Protein AF-A0A2H0W4Z5-F1 (afdb_monomer_lite)

Secondary structure (DSSP, 8-state):
--EEEEE-TTS-EEEEEEEEEETTTTEEEEEEGGGTEEEEEEEETTEEEEEEEEEEES-TTS---S---HHHHHHHHHHHHHHHHTT-

Structure (mmCIF, N/CA/C/O backbone):
data_AF-A0A2H0W4Z5-F1
#
_entry.id   AF-A0A2H0W4Z5-F1
#
loop_
_atom_site.group_PDB
_atom_site.id
_atom_site.type_symbol
_atom_site.label_atom_id
_atom_site.label_alt_id
_atom_site.label_comp_id
_atom_site.label_asym_id
_atom_site.label_entity_id
_atom_site.label_seq_id
_atom_site.pdbx_PDB_ins_code
_atom_site.Cartn_x
_atom_site.Cartn_y
_atom_site.Cartn_z
_atom_site.occupancy
_atom_site.B_iso_or_equiv
_atom_site.auth_seq_id
_atom_site.auth_comp_id
_atom_site.auth_asym_id
_atom_site.auth_atom_id
_atom_site.pdbx_PDB_model_num
ATOM 1 N N . MET A 1 1 ? 11.536 12.400 6.933 1.00 64.56 1 MET A N 1
ATOM 2 C CA . MET A 1 1 ? 10.467 11.499 6.443 1.00 64.56 1 MET A CA 1
ATOM 3 C C . MET A 1 1 ? 10.805 10.074 6.855 1.00 64.56 1 MET A C 1
ATOM 5 O O . MET A 1 1 ? 11.982 9.741 6.863 1.00 64.56 1 MET A O 1
ATOM 9 N N . ALA A 1 2 ? 9.823 9.264 7.263 1.00 88.56 2 ALA A N 1
ATOM 10 C CA . ALA A 1 2 ? 10.066 7.858 7.601 1.00 88.56 2 ALA A CA 1
ATOM 11 C C . ALA A 1 2 ? 10.098 7.006 6.323 1.00 88.56 2 ALA A C 1
ATOM 13 O O . ALA A 1 2 ? 9.316 7.250 5.406 1.00 88.56 2 ALA A O 1
ATOM 14 N N . GLN A 1 3 ? 10.970 6.001 6.275 1.00 91.19 3 GLN A N 1
ATOM 15 C CA . GLN A 1 3 ? 11.105 5.107 5.124 1.00 91.19 3 GLN A CA 1
ATOM 16 C C . GLN A 1 3 ? 11.202 3.647 5.560 1.00 91.19 3 GLN A C 1
ATOM 18 O O . GLN A 1 3 ? 11.621 3.353 6.683 1.00 91.19 3 GLN A O 1
ATOM 23 N N . LYS A 1 4 ? 10.832 2.732 4.665 1.00 91.06 4 LYS A N 1
ATOM 24 C CA . LYS A 1 4 ? 10.955 1.289 4.866 1.00 91.06 4 LYS A CA 1
ATOM 25 C C . LYS A 1 4 ? 11.382 0.605 3.574 1.00 91.06 4 LYS A C 1
ATOM 27 O O . LYS A 1 4 ? 10.763 0.807 2.539 1.00 91.06 4 LYS A O 1
ATOM 32 N N . ILE A 1 5 ? 12.396 -0.250 3.660 1.00 89.88 5 ILE A N 1
ATOM 33 C CA . ILE A 1 5 ? 12.885 -1.037 2.524 1.00 89.88 5 ILE A CA 1
ATOM 34 C C . ILE A 1 5 ? 12.236 -2.422 2.567 1.00 89.88 5 ILE A C 1
ATOM 36 O O . ILE A 1 5 ? 12.175 -3.064 3.620 1.00 89.88 5 ILE A O 1
ATOM 40 N N . VAL A 1 6 ? 11.723 -2.880 1.427 1.00 88.88 6 VAL A N 1
ATOM 41 C CA . VAL A 1 6 ? 11.115 -4.203 1.262 1.00 88.88 6 VAL A CA 1
ATOM 42 C C . VAL A 1 6 ? 11.839 -4.956 0.161 1.00 88.88 6 VAL A C 1
ATOM 44 O O . VAL A 1 6 ? 11.893 -4.509 -0.979 1.00 88.88 6 VAL A O 1
ATOM 47 N N . ARG A 1 7 ? 12.348 -6.144 0.483 1.00 84.56 7 ARG A N 1
ATOM 48 C CA . ARG A 1 7 ? 13.025 -7.001 -0.490 1.00 84.56 7 ARG A CA 1
ATOM 49 C C . ARG A 1 7 ? 12.035 -7.943 -1.175 1.00 84.56 7 ARG A C 1
ATOM 51 O O . ARG A 1 7 ? 11.265 -8.642 -0.513 1.00 84.56 7 ARG A O 1
ATOM 58 N N . ARG A 1 8 ? 12.046 -7.971 -2.509 1.00 79.62 8 ARG A N 1
ATOM 59 C CA . ARG A 1 8 ? 11.257 -8.902 -3.329 1.00 79.62 8 ARG A CA 1
ATOM 60 C C . ARG A 1 8 ? 11.942 -10.265 -3.429 1.00 79.62 8 ARG A C 1
ATOM 62 O O . ARG A 1 8 ? 13.166 -10.376 -3.364 1.00 79.62 8 ARG A O 1
ATOM 69 N N . SER A 1 9 ? 11.139 -11.299 -3.678 1.00 59.19 9 SER A N 1
ATOM 70 C CA . SER A 1 9 ? 11.605 -12.609 -4.143 1.00 59.19 9 SER A CA 1
ATOM 71 C C . SER A 1 9 ? 12.252 -12.419 -5.520 1.00 59.19 9 SER A C 1
ATOM 73 O O . SER A 1 9 ? 11.549 -12.213 -6.502 1.00 59.19 9 SER A O 1
ATOM 75 N N . GLY A 1 10 ? 13.581 -12.353 -5.564 1.00 69.25 10 GLY A N 1
ATOM 76 C CA . GLY A 1 10 ? 14.354 -11.909 -6.735 1.00 69.25 10 GLY A CA 1
ATOM 77 C C . GLY A 1 10 ? 15.465 -10.912 -6.392 1.00 69.25 10 GLY A C 1
ATOM 78 O O . GLY A 1 10 ? 16.262 -10.561 -7.249 1.00 69.25 1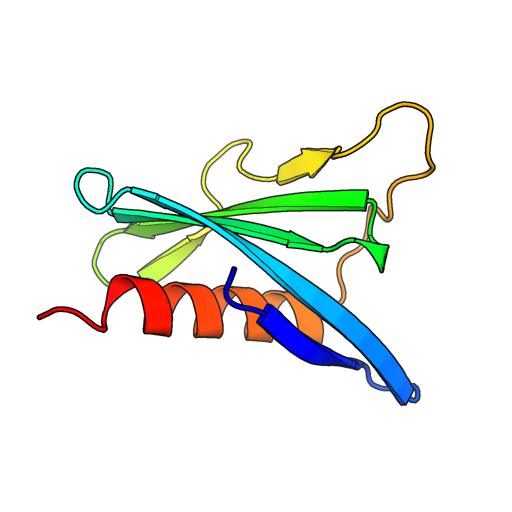0 GLY A O 1
ATOM 79 N N . GLY A 1 11 ? 15.541 -10.459 -5.136 1.00 75.50 11 GLY A N 1
ATOM 80 C CA . GLY A 1 11 ? 16.658 -9.662 -4.634 1.00 75.50 11 GLY A CA 1
ATOM 81 C C . GLY A 1 11 ? 16.502 -8.154 -4.809 1.00 75.50 11 GLY A C 1
ATOM 82 O O . GLY A 1 11 ? 17.199 -7.429 -4.110 1.00 75.50 11 GLY A O 1
ATOM 83 N N . GLN A 1 12 ? 15.563 -7.697 -5.644 1.00 84.31 12 GLN A N 1
ATOM 84 C CA . GLN A 1 12 ? 15.234 -6.277 -5.789 1.00 84.31 12 GLN A CA 1
ATOM 85 C C . GLN A 1 12 ? 14.720 -5.681 -4.479 1.00 84.31 12 GLN A C 1
ATOM 87 O O . GLN A 1 12 ? 13.837 -6.249 -3.826 1.00 84.31 12 GLN A O 1
ATOM 92 N N . GLU A 1 13 ? 15.245 -4.514 -4.139 1.00 89.81 13 GLU A N 1
ATOM 93 C CA . GLU A 1 13 ? 14.778 -3.692 -3.033 1.00 89.81 13 GLU A CA 1
ATOM 94 C C . GLU A 1 13 ? 13.755 -2.682 -3.546 1.00 89.81 13 GLU A C 1
ATOM 96 O O . GLU A 1 13 ? 13.873 -2.163 -4.653 1.00 89.81 13 GLU A O 1
ATOM 101 N N . VAL A 1 14 ? 12.706 -2.477 -2.758 1.00 91.62 14 VAL A N 1
ATOM 102 C CA . VAL A 1 14 ? 11.632 -1.527 -3.032 1.00 91.62 14 VAL A CA 1
ATOM 103 C C . VAL A 1 14 ? 11.534 -0.583 -1.850 1.00 91.62 14 VAL A C 1
ATOM 105 O O . VAL A 1 14 ? 11.407 -1.024 -0.701 1.00 91.62 14 VAL A O 1
ATOM 108 N N . THR A 1 15 ? 11.577 0.707 -2.135 1.00 93.38 15 THR A N 1
ATOM 109 C CA . THR A 1 15 ? 11.582 1.773 -1.148 1.00 93.38 15 THR A CA 1
ATOM 110 C C . THR A 1 15 ? 10.166 2.274 -0.935 1.00 93.38 15 THR A C 1
ATOM 112 O O . THR A 1 15 ? 9.507 2.784 -1.839 1.00 93.38 15 THR A O 1
ATOM 115 N N . LEU A 1 16 ? 9.696 2.144 0.301 1.00 94.62 16 LEU A N 1
ATOM 116 C CA . LEU A 1 16 ? 8.430 2.699 0.751 1.00 94.62 16 LEU A CA 1
ATOM 117 C C . LEU A 1 16 ? 8.704 4.002 1.498 1.00 94.62 16 LEU A C 1
ATOM 119 O O . LEU A 1 16 ? 9.420 4.003 2.504 1.00 94.62 16 LEU A O 1
ATOM 123 N N . LEU A 1 17 ? 8.106 5.096 1.044 1.00 96.12 17 LEU A N 1
ATOM 124 C CA . LEU A 1 17 ? 8.265 6.419 1.640 1.00 96.12 17 LEU A CA 1
ATOM 125 C C . LEU A 1 17 ? 6.960 6.861 2.292 1.00 96.12 17 LEU A C 1
ATOM 127 O O . LEU A 1 17 ? 5.913 6.882 1.651 1.00 96.12 17 LEU A O 1
ATOM 131 N N . LEU A 1 18 ? 7.014 7.232 3.571 1.00 96.19 18 LEU A N 1
ATOM 132 C CA . LEU A 1 18 ? 5.862 7.814 4.250 1.00 96.19 18 LEU A CA 1
ATOM 133 C C . LEU A 1 18 ? 5.671 9.260 3.785 1.00 96.19 18 LEU A C 1
ATOM 135 O O . LEU A 1 18 ? 6.498 10.115 4.104 1.00 96.19 18 LEU A O 1
ATOM 139 N N . GLN A 1 19 ? 4.558 9.528 3.103 1.00 95.81 19 GLN A N 1
ATOM 140 C CA . GLN A 1 19 ? 4.196 10.875 2.661 1.00 95.81 19 GLN A CA 1
ATOM 141 C C . GLN A 1 19 ? 3.404 11.631 3.721 1.00 95.81 19 GLN A C 1
ATOM 143 O O . GLN A 1 19 ? 3.788 12.721 4.137 1.00 95.81 19 GLN A O 1
ATOM 148 N N . SER A 1 20 ? 2.296 11.054 4.186 1.00 94.88 20 SER A N 1
ATOM 149 C CA . SER A 1 20 ? 1.415 11.720 5.144 1.00 94.88 20 SER A CA 1
ATOM 150 C C . SER A 1 20 ? 0.659 10.733 6.024 1.00 94.88 20 SER A C 1
ATOM 152 O O . SER A 1 20 ? 0.482 9.563 5.681 1.00 94.88 20 SER A O 1
ATOM 154 N N . VAL A 1 21 ? 0.227 11.216 7.190 1.00 95.12 21 VAL A N 1
ATOM 155 C CA . VAL A 1 21 ? -0.620 10.476 8.129 1.00 95.12 21 VAL A CA 1
ATOM 156 C C . VAL A 1 21 ? -1.763 11.387 8.555 1.00 95.12 21 VAL A C 1
ATOM 158 O O . VAL A 1 21 ? -1.531 12.388 9.229 1.00 95.12 21 VAL A O 1
ATOM 161 N N . ASP A 1 22 ? -2.989 11.019 8.202 1.00 93.75 22 ASP A N 1
ATOM 162 C CA . ASP A 1 22 ? -4.208 11.675 8.671 1.00 93.75 22 ASP A CA 1
ATOM 163 C C . ASP A 1 22 ? -4.836 10.811 9.771 1.00 93.75 22 ASP A C 1
ATOM 165 O O . ASP A 1 22 ? -5.442 9.769 9.523 1.00 93.75 22 ASP A O 1
ATOM 169 N N . ARG A 1 23 ? -4.677 11.232 11.027 1.00 90.25 23 ARG A N 1
ATOM 170 C CA . ARG A 1 23 ? -5.210 10.493 12.181 1.00 90.25 23 ARG A CA 1
ATOM 171 C C . ARG A 1 23 ? -6.714 10.674 12.361 1.00 90.25 23 ARG A C 1
ATOM 173 O O . ARG A 1 23 ? -7.338 9.790 12.940 1.00 90.25 23 ARG A O 1
ATOM 180 N N . GLN A 1 24 ? -7.293 11.772 11.875 1.00 90.38 24 GLN A N 1
ATOM 181 C CA . GLN A 1 24 ? -8.736 12.000 11.974 1.00 90.38 24 GLN A CA 1
ATOM 182 C C . GLN A 1 24 ? -9.481 11.033 11.057 1.00 90.38 24 GLN A C 1
ATOM 184 O O . GLN A 1 24 ? -10.438 10.394 11.480 1.00 90.38 24 GLN A O 1
ATOM 189 N N . LYS A 1 25 ? -8.975 10.853 9.833 1.00 91.50 25 LYS A N 1
ATOM 190 C CA . LYS A 1 25 ? -9.525 9.902 8.856 1.00 91.50 25 LYS A CA 1
ATOM 191 C C . LYS A 1 25 ? -8.961 8.490 8.985 1.00 91.50 25 LYS A C 1
ATOM 193 O O . LYS A 1 25 ? -9.370 7.609 8.235 1.00 91.50 25 LYS A O 1
ATOM 198 N N . GLN A 1 26 ? -8.022 8.270 9.909 1.00 93.56 26 GLN A N 1
ATOM 199 C CA . GLN A 1 26 ? -7.304 7.003 10.077 1.00 93.56 26 GLN A CA 1
ATOM 200 C C . GLN A 1 26 ? -6.625 6.536 8.778 1.00 93.56 26 GLN A C 1
ATOM 202 O O . GLN A 1 26 ? -6.684 5.359 8.429 1.00 93.56 26 GLN A O 1
ATOM 207 N N . GLN A 1 27 ? -5.990 7.464 8.060 1.00 95.50 27 GLN A N 1
ATOM 208 C CA . GLN A 1 27 ? -5.361 7.242 6.763 1.00 95.50 27 GLN A CA 1
ATOM 209 C C . GLN A 1 27 ? -3.847 7.456 6.794 1.00 95.50 27 GLN A C 1
ATOM 211 O O . GLN A 1 27 ? -3.314 8.271 7.550 1.00 95.50 27 GLN A O 1
ATOM 216 N N . VAL A 1 28 ? -3.147 6.727 5.934 1.00 96.31 28 VAL A N 1
ATOM 217 C CA . VAL A 1 28 ? -1.713 6.876 5.698 1.00 96.31 28 VAL A CA 1
ATOM 218 C C . VAL A 1 28 ? -1.415 6.767 4.213 1.00 96.31 28 VAL A C 1
ATOM 220 O O . VAL A 1 28 ? -1.906 5.861 3.540 1.00 96.31 28 VAL A O 1
ATOM 223 N N . THR A 1 29 ? -0.581 7.677 3.730 1.00 96.75 29 THR A N 1
ATOM 224 C CA . THR A 1 29 ? -0.158 7.746 2.333 1.00 96.75 29 THR A CA 1
ATOM 225 C C . THR A 1 29 ? 1.295 7.315 2.230 1.00 96.75 29 THR A C 1
ATOM 227 O O . THR A 1 29 ? 2.164 7.855 2.922 1.00 96.75 29 THR A O 1
ATOM 230 N N . ILE A 1 30 ? 1.554 6.332 1.376 1.00 96.94 30 ILE A N 1
ATOM 231 C CA . ILE A 1 30 ? 2.860 5.715 1.168 1.00 96.94 30 ILE A CA 1
ATOM 232 C C . ILE A 1 30 ? 3.190 5.764 -0.319 1.00 96.94 30 ILE A C 1
ATOM 234 O O . ILE A 1 30 ? 2.420 5.270 -1.139 1.00 96.94 30 ILE A O 1
ATOM 238 N N . ASP A 1 31 ? 4.356 6.298 -0.653 1.00 95.94 31 ASP A N 1
ATOM 239 C CA . ASP A 1 31 ? 4.881 6.272 -2.012 1.00 95.94 31 ASP A CA 1
ATOM 240 C C . ASP A 1 31 ? 5.792 5.062 -2.210 1.00 95.94 31 ASP A C 1
ATOM 242 O O . ASP A 1 31 ? 6.560 4.683 -1.323 1.00 95.94 31 ASP A O 1
ATOM 246 N N . VAL A 1 32 ? 5.705 4.472 -3.397 1.00 94.56 32 VAL A N 1
ATOM 247 C CA . VAL A 1 32 ? 6.577 3.407 -3.886 1.00 94.56 32 VAL A CA 1
ATOM 248 C C . VAL A 1 32 ? 7.243 3.917 -5.148 1.00 94.56 32 VAL A C 1
ATOM 250 O O . VAL A 1 32 ? 6.653 3.898 -6.233 1.00 94.56 32 VAL A O 1
ATOM 253 N N . VAL A 1 33 ? 8.464 4.418 -4.989 1.00 90.94 33 VAL A N 1
ATOM 254 C CA . VAL A 1 33 ? 9.172 5.151 -6.046 1.00 90.94 33 VAL A CA 1
ATOM 255 C C . VAL A 1 33 ? 9.446 4.243 -7.238 1.00 90.94 33 VAL A C 1
ATOM 257 O O . VAL A 1 33 ? 9.159 4.613 -8.371 1.00 90.94 33 VAL A O 1
ATOM 260 N N . GLU A 1 34 ? 9.891 3.012 -6.989 1.00 92.06 34 GLU A N 1
ATOM 261 C CA . GLU A 1 34 ? 10.209 2.034 -8.033 1.00 92.06 34 GLU A CA 1
ATOM 262 C C . GLU A 1 34 ? 8.978 1.628 -8.855 1.00 92.06 34 GLU A C 1
ATOM 264 O O . GLU A 1 34 ? 9.115 1.094 -9.953 1.00 92.06 34 GLU A O 1
ATOM 269 N N . TYR A 1 35 ? 7.768 1.868 -8.337 1.00 93.00 35 TYR A N 1
ATOM 270 C CA . TYR A 1 35 ? 6.513 1.595 -9.039 1.00 93.00 35 TYR A CA 1
ATOM 271 C C . TYR A 1 35 ? 5.853 2.844 -9.615 1.00 93.00 35 TYR A C 1
ATOM 273 O O . TYR A 1 35 ? 4.815 2.704 -10.271 1.00 93.00 35 TYR A O 1
ATOM 281 N N . ASN A 1 36 ? 6.437 4.027 -9.390 1.00 94.81 36 ASN A N 1
ATOM 282 C CA . ASN A 1 36 ? 5.840 5.318 -9.713 1.00 94.81 36 ASN A CA 1
ATOM 283 C C . ASN A 1 36 ? 4.378 5.382 -9.227 1.00 94.81 36 ASN A C 1
ATOM 285 O O . ASN A 1 36 ? 3.446 5.659 -9.987 1.00 94.81 36 ASN A O 1
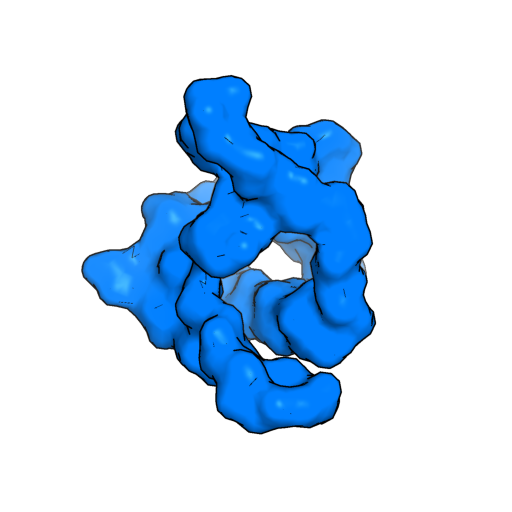ATOM 289 N N . ALA A 1 37 ? 4.164 4.992 -7.965 1.00 95.06 37 ALA A N 1
ATOM 290 C CA .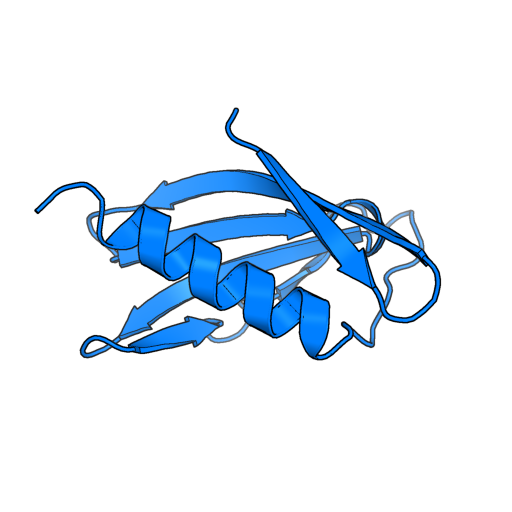 ALA A 1 37 ? 2.830 4.797 -7.418 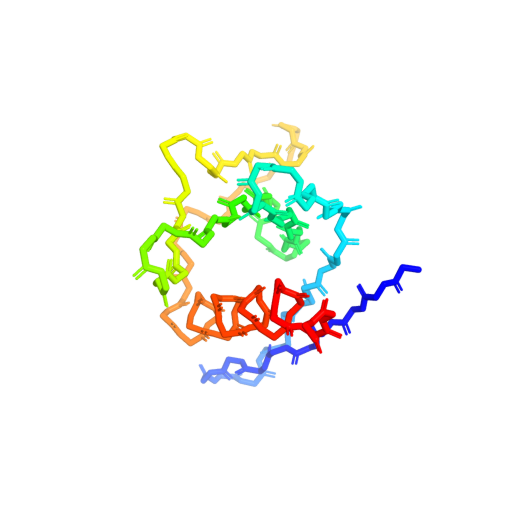1.00 95.06 37 ALA A CA 1
ATOM 291 C C . ALA A 1 37 ? 2.720 5.241 -5.957 1.00 9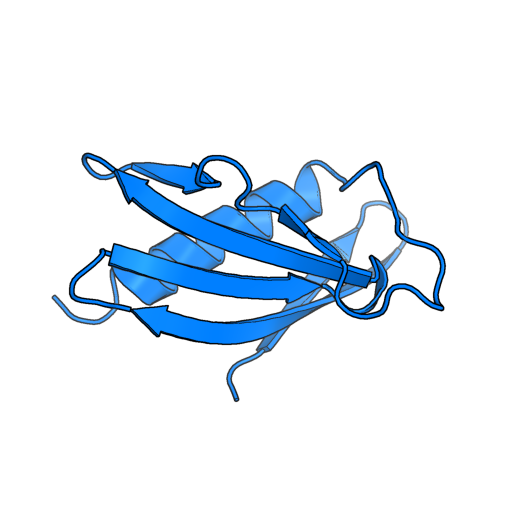5.06 37 ALA A C 1
ATOM 293 O O . ALA A 1 37 ? 3.560 4.915 -5.122 1.00 95.06 37 ALA A O 1
ATOM 294 N N . ARG A 1 38 ? 1.625 5.931 -5.653 1.00 96.25 38 ARG A N 1
ATOM 295 C CA . ARG A 1 38 ? 1.200 6.363 -4.324 1.00 96.25 38 ARG A CA 1
ATOM 296 C C . ARG A 1 38 ? 0.031 5.510 -3.858 1.00 96.25 38 ARG A C 1
ATOM 298 O O . ARG A 1 38 ? -0.899 5.285 -4.628 1.00 96.25 38 ARG A O 1
ATOM 305 N N . PHE A 1 39 ? 0.071 5.057 -2.609 1.00 96.88 39 PHE A N 1
ATOM 306 C CA . PHE A 1 39 ? -0.952 4.220 -1.988 1.00 96.88 39 PHE A CA 1
ATOM 307 C C . PHE A 1 39 ? -1.467 4.850 -0.699 1.00 96.88 39 PHE A C 1
ATOM 309 O O . PHE A 1 39 ? -0.697 5.109 0.224 1.00 96.88 39 PHE A O 1
ATOM 316 N N . THR A 1 40 ? -2.780 5.009 -0.605 1.00 97.25 40 THR A N 1
ATOM 317 C CA . THR A 1 40 ? -3.471 5.501 0.582 1.00 97.25 40 THR A CA 1
ATOM 318 C C . THR A 1 40 ? -4.212 4.354 1.251 1.00 97.25 40 THR A C 1
ATOM 320 O O . THR A 1 40 ? -5.179 3.806 0.718 1.00 97.25 40 THR A O 1
ATOM 323 N N . PHE A 1 41 ? -3.751 3.987 2.440 1.00 96.38 41 PHE A N 1
ATOM 324 C CA . PHE A 1 41 ? -4.386 2.982 3.281 1.00 96.38 41 PHE A CA 1
ATOM 325 C C . PHE A 1 41 ? -5.218 3.654 4.364 1.00 96.38 41 PHE A C 1
ATOM 327 O O . PHE A 1 41 ? -4.851 4.715 4.862 1.00 96.38 41 PHE A O 1
ATOM 334 N N . SER A 1 42 ? -6.303 3.006 4.767 1.00 95.44 42 SER A N 1
ATOM 335 C CA . SER A 1 42 ? -7.119 3.395 5.911 1.00 95.44 42 SER A CA 1
ATOM 336 C C . SER A 1 42 ? -7.273 2.240 6.894 1.00 95.44 42 SER A C 1
ATOM 338 O O . SER A 1 42 ? -7.202 1.071 6.509 1.00 95.44 42 SER A O 1
ATOM 340 N N . ASN A 1 43 ? -7.480 2.568 8.167 1.00 91.69 43 ASN A N 1
ATOM 341 C CA . ASN A 1 43 ? -7.914 1.608 9.174 1.00 91.69 43 ASN A CA 1
ATOM 342 C C . ASN A 1 43 ? -9.446 1.620 9.267 1.00 91.69 43 ASN A C 1
ATOM 344 O O . ASN A 1 43 ? -10.025 2.419 10.004 1.00 91.69 43 ASN A O 1
ATOM 348 N N . VAL A 1 44 ? -10.098 0.731 8.518 1.00 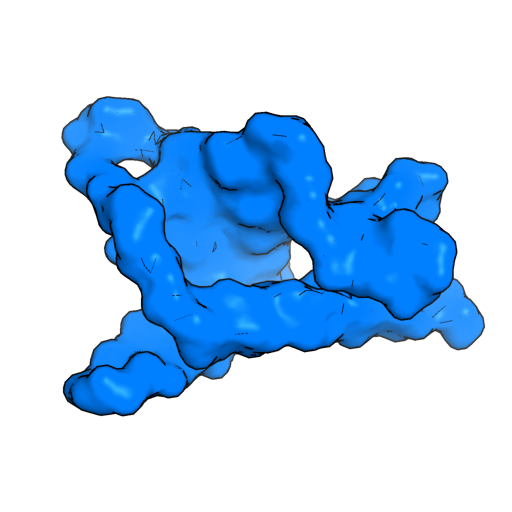83.62 44 VAL A N 1
ATOM 349 C CA . VAL A 1 44 ? -11.548 0.517 8.586 1.00 83.62 44 VAL A CA 1
ATOM 350 C C . VAL A 1 44 ? -11.797 -0.643 9.537 1.00 83.62 44 VAL A C 1
ATOM 352 O O . VAL A 1 44 ? -11.294 -1.740 9.312 1.00 83.62 44 VAL A O 1
ATOM 355 N N . THR A 1 45 ? -12.538 -0.401 10.621 1.00 81.62 45 THR A N 1
ATOM 356 C CA . THR A 1 45 ? -12.954 -1.444 11.584 1.00 81.62 45 THR A CA 1
ATOM 357 C C . THR A 1 45 ? -11.810 -2.332 12.110 1.00 81.62 45 THR A C 1
ATOM 359 O O . THR A 1 45 ? -11.988 -3.525 12.350 1.00 81.62 45 THR A O 1
ATOM 362 N N . GLY A 1 46 ? -10.617 -1.760 12.313 1.00 81.94 46 GLY A N 1
ATOM 363 C CA . GLY A 1 46 ? -9.440 -2.486 12.808 1.00 81.94 46 GLY A CA 1
ATOM 364 C C . GLY A 1 46 ? -8.652 -3.228 11.723 1.00 81.94 46 GLY A C 1
ATOM 365 O O . GLY A 1 46 ? -7.675 -3.911 12.036 1.00 81.94 46 GLY A O 1
ATOM 366 N N . LYS A 1 47 ? -9.053 -3.109 10.453 1.00 87.50 47 LYS A N 1
ATOM 367 C CA . LYS A 1 47 ? -8.376 -3.702 9.298 1.00 87.50 47 LYS A CA 1
ATOM 368 C C . LYS A 1 47 ? -7.758 -2.614 8.431 1.00 87.50 47 LYS A C 1
ATOM 370 O O . LYS A 1 47 ? -8.402 -1.629 8.082 1.00 87.50 47 LYS A O 1
ATOM 375 N N . ILE A 1 48 ? -6.506 -2.832 8.038 1.00 93.44 48 ILE A N 1
ATOM 376 C CA . ILE A 1 48 ? -5.804 -1.940 7.115 1.00 93.44 48 ILE A CA 1
ATOM 377 C C . ILE A 1 48 ? -6.147 -2.331 5.685 1.00 93.44 48 ILE A C 1
ATOM 379 O O . ILE A 1 48 ? -5.806 -3.430 5.244 1.00 93.44 48 ILE A O 1
ATOM 383 N N . ALA A 1 49 ? -6.806 -1.428 4.970 1.00 92.75 49 ALA A N 1
ATOM 384 C CA . ALA A 1 49 ? -7.228 -1.625 3.590 1.00 92.75 49 ALA A CA 1
ATOM 385 C C . ALA A 1 49 ? -6.859 -0.411 2.735 1.00 92.75 49 ALA A C 1
ATOM 387 O O . ALA A 1 49 ? -6.787 0.713 3.232 1.00 92.75 49 ALA A O 1
ATOM 388 N N . LEU A 1 50 ? -6.609 -0.642 1.447 1.00 94.12 50 LEU A N 1
ATOM 389 C CA . LEU A 1 50 ? -6.490 0.440 0.475 1.00 94.12 50 LEU A CA 1
ATOM 390 C C . LEU A 1 50 ? -7.861 1.114 0.329 1.00 94.12 50 LEU A C 1
ATOM 392 O O . LEU A 1 50 ? -8.867 0.410 0.262 1.00 94.12 50 LEU A O 1
ATOM 396 N N . ILE A 1 51 ? -7.906 2.446 0.304 1.00 93.62 51 ILE A N 1
ATOM 397 C CA . ILE A 1 51 ? -9.163 3.162 0.040 1.00 93.62 51 ILE A CA 1
ATOM 398 C C . ILE A 1 51 ? -9.557 3.047 -1.439 1.00 93.62 51 ILE A C 1
ATOM 400 O O . ILE A 1 51 ? -8.708 2.771 -2.294 1.00 93.62 51 ILE A O 1
ATOM 404 N N . ASP A 1 52 ? -10.822 3.321 -1.751 1.00 89.50 52 ASP A N 1
ATOM 405 C CA . ASP A 1 52 ? -11.273 3.475 -3.136 1.00 89.50 52 ASP A CA 1
ATOM 406 C C . ASP A 1 52 ? -10.476 4.586 -3.828 1.00 89.50 52 ASP A C 1
ATOM 408 O O . ASP A 1 52 ? -10.256 5.656 -3.258 1.00 89.50 52 ASP A O 1
ATOM 412 N N . ASN A 1 53 ? -9.983 4.314 -5.041 1.00 87.56 53 ASN A N 1
ATOM 413 C CA . ASN A 1 53 ? -9.031 5.178 -5.757 1.00 87.56 53 ASN A CA 1
ATOM 414 C C . ASN A 1 53 ? -7.775 5.536 -4.937 1.00 87.56 53 ASN A C 1
ATOM 416 O O . ASN A 1 53 ? -7.083 6.511 -5.223 1.00 87.56 53 ASN A O 1
ATOM 420 N N . GLY A 1 54 ? -7.437 4.722 -3.932 1.00 87.25 54 GLY A N 1
ATOM 421 C CA . GLY A 1 54 ? -6.286 4.926 -3.058 1.00 87.25 54 GLY A CA 1
ATOM 422 C C . GLY A 1 54 ? -4.949 4.702 -3.744 1.00 87.25 54 GLY A C 1
ATOM 423 O O . GLY A 1 54 ? -3.920 4.883 -3.110 1.00 87.25 54 GLY A O 1
ATOM 424 N N . ARG A 1 55 ? -4.943 4.297 -5.015 1.00 93.75 55 ARG A N 1
ATOM 425 C CA . ARG A 1 55 ? -3.740 4.186 -5.826 1.00 93.75 55 ARG A CA 1
ATOM 426 C C . ARG A 1 55 ? -3.686 5.323 -6.838 1.00 93.75 55 ARG A C 1
ATOM 428 O O . ARG A 1 55 ? -4.591 5.455 -7.653 1.00 93.75 55 ARG A O 1
ATOM 435 N N . GLN A 1 56 ? -2.588 6.066 -6.834 1.00 94.44 56 GLN A N 1
ATOM 436 C CA . GLN A 1 56 ? -2.337 7.175 -7.754 1.00 94.44 56 GLN A CA 1
ATOM 437 C C . GLN A 1 56 ? -0.948 7.051 -8.381 1.00 94.44 56 GLN A C 1
ATOM 439 O O . GLN A 1 56 ? -0.070 6.385 -7.831 1.00 94.44 56 GLN A O 1
ATOM 444 N N . VAL A 1 57 ? -0.752 7.678 -9.536 1.00 94.81 57 VAL A N 1
ATOM 445 C CA . VAL A 1 57 ? 0.564 7.821 -10.172 1.00 94.81 57 VAL A CA 1
ATOM 446 C C . VAL A 1 57 ? 1.286 9.009 -9.531 1.00 94.81 57 VAL A C 1
ATOM 448 O O . VAL A 1 57 ? 0.646 10.009 -9.213 1.00 94.81 57 VAL A O 1
ATOM 451 N N . ILE A 1 58 ? 2.594 8.891 -9.283 1.00 93.81 58 ILE A N 1
ATOM 452 C CA . ILE A 1 58 ? 3.381 9.992 -8.694 1.00 93.81 58 ILE A CA 1
ATOM 453 C C . ILE A 1 58 ? 3.792 10.989 -9.783 1.00 93.81 58 ILE A C 1
ATOM 455 O O . ILE A 1 58 ? 3.676 12.195 -9.582 1.00 93.81 58 ILE A O 1
ATOM 459 N N . ASN A 1 59 ? 4.263 10.482 -10.924 1.00 93.06 59 ASN A N 1
ATOM 460 C CA . ASN A 1 59 ? 4.668 11.263 -12.085 1.00 93.06 59 ASN A CA 1
ATOM 461 C C . ASN A 1 59 ? 4.056 10.674 -13.367 1.00 93.06 59 ASN A C 1
ATOM 463 O O . ASN A 1 59 ? 4.421 9.573 -13.772 1.00 93.06 59 ASN A O 1
ATOM 467 N N . GLU A 1 60 ? 3.151 11.401 -14.017 1.00 93.00 60 GLU A N 1
ATOM 468 C CA . GLU A 1 60 ? 2.474 10.942 -15.242 1.00 93.00 60 GLU A CA 1
ATOM 469 C C . GLU A 1 60 ? 3.407 10.832 -16.459 1.00 93.00 60 GLU A C 1
ATOM 471 O O . GLU A 1 60 ? 3.093 10.127 -17.414 1.00 93.00 60 GLU A O 1
ATOM 476 N N . GLU A 1 61 ? 4.583 11.462 -16.413 1.00 94.50 61 GLU A N 1
ATOM 477 C CA . GLU A 1 61 ? 5.592 11.407 -17.478 1.00 94.50 61 GLU A CA 1
ATOM 478 C C . GLU A 1 61 ? 6.449 10.132 -17.425 1.00 94.50 61 GLU A C 1
ATOM 480 O O . GLU A 1 61 ? 7.219 9.851 -18.345 1.00 94.50 61 GLU A O 1
ATOM 485 N N . GLN A 1 62 ? 6.350 9.354 -16.342 1.00 90.19 62 GLN A N 1
ATOM 486 C CA . GLN A 1 62 ? 7.128 8.135 -16.139 1.00 90.19 62 GLN A CA 1
ATOM 487 C C . GLN A 1 62 ? 6.248 6.884 -16.221 1.00 90.19 62 GLN A C 1
ATOM 489 O O . GLN A 1 62 ? 5.090 6.899 -15.800 1.00 90.19 62 GLN A O 1
ATOM 494 N N . PRO A 1 63 ? 6.788 5.747 -16.697 1.00 90.75 63 PRO A N 1
ATOM 495 C CA . PRO A 1 63 ? 6.036 4.501 -16.717 1.00 90.75 63 PRO A CA 1
ATOM 496 C C . PRO A 1 63 ? 5.640 4.068 -15.297 1.00 90.75 63 PRO A C 1
ATOM 498 O O . PRO A 1 63 ? 6.444 4.097 -14.365 1.00 90.75 63 PRO A O 1
ATOM 501 N N . THR A 1 64 ? 4.393 3.624 -15.133 1.00 91.88 64 THR A N 1
ATOM 502 C CA . THR A 1 64 ? 3.873 3.078 -13.871 1.00 91.88 64 THR A CA 1
ATOM 503 C C . THR A 1 64 ? 3.866 1.556 -13.896 1.00 91.88 64 THR A C 1
ATOM 505 O O . THR A 1 64 ? 3.423 0.923 -14.853 1.00 91.88 64 THR A O 1
ATOM 508 N N . THR A 1 65 ? 4.283 0.943 -12.787 1.00 88.69 65 THR A N 1
ATOM 509 C CA . THR A 1 65 ? 4.197 -0.514 -12.625 1.00 88.69 65 THR A CA 1
ATOM 510 C C . THR A 1 65 ? 2.784 -0.915 -12.214 1.00 88.69 65 THR A C 1
ATOM 512 O O . THR A 1 65 ? 2.448 -0.859 -11.034 1.00 88.69 65 THR A O 1
ATOM 515 N N . THR A 1 66 ? 1.941 -1.367 -13.146 1.00 85.06 66 THR A N 1
ATOM 516 C CA . THR A 1 66 ? 0.540 -1.754 -12.863 1.00 85.06 66 THR A CA 1
ATOM 517 C C . THR A 1 66 ? 0.423 -2.899 -11.852 1.00 85.06 66 THR A C 1
ATOM 519 O O . THR A 1 66 ? -0.470 -2.888 -11.006 1.00 85.06 66 THR A O 1
ATOM 522 N N . HIS A 1 67 ? 1.351 -3.854 -11.862 1.00 87.31 67 HIS A N 1
ATOM 523 C CA . HIS A 1 67 ? 1.300 -5.023 -10.984 1.00 87.31 67 HIS A CA 1
ATOM 524 C C . HIS A 1 67 ? 2.254 -4.890 -9.792 1.00 87.31 67 HIS A C 1
ATOM 526 O O . HIS A 1 67 ? 3.460 -5.096 -9.905 1.00 87.31 67 HIS A O 1
ATOM 532 N N . VAL A 1 68 ? 1.693 -4.601 -8.618 1.00 87.19 68 VAL A N 1
ATOM 533 C CA . VAL A 1 68 ? 2.423 -4.586 -7.341 1.00 87.19 68 VAL A CA 1
ATOM 534 C C . VAL A 1 68 ? 2.591 -6.021 -6.855 1.00 87.19 68 VAL A C 1
ATOM 536 O O . VAL A 1 68 ? 1.610 -6.761 -6.747 1.00 87.19 68 VAL A O 1
ATOM 539 N N . SER A 1 69 ? 3.815 -6.438 -6.522 1.00 88.88 69 SER A N 1
ATOM 540 C CA . SER A 1 69 ? 4.007 -7.791 -5.993 1.00 88.88 69 SER A CA 1
ATOM 541 C C . SER A 1 69 ? 3.305 -7.958 -4.644 1.00 88.88 69 SER A C 1
ATOM 543 O O . SER A 1 69 ? 3.325 -7.069 -3.789 1.00 88.88 69 SER A O 1
ATOM 545 N N . ARG A 1 70 ? 2.728 -9.143 -4.412 1.00 88.69 70 ARG A N 1
ATOM 546 C CA . ARG A 1 70 ? 1.999 -9.451 -3.169 1.00 88.69 70 ARG A CA 1
ATOM 547 C C . ARG A 1 70 ? 2.840 -9.207 -1.913 1.00 88.69 70 ARG A C 1
ATOM 549 O O . ARG A 1 70 ? 2.306 -8.749 -0.904 1.00 88.69 70 ARG A O 1
ATOM 556 N N . SER A 1 71 ? 4.142 -9.493 -1.971 1.00 89.19 71 SER A N 1
ATOM 557 C CA . SER A 1 71 ? 5.087 -9.247 -0.875 1.00 89.19 71 SER A CA 1
ATOM 558 C C . SER A 1 71 ? 5.196 -7.763 -0.517 1.00 89.19 71 SER A C 1
ATOM 560 O O . SER A 1 71 ? 5.091 -7.417 0.659 1.00 89.19 71 SER A O 1
ATOM 562 N N . VAL A 1 72 ? 5.331 -6.890 -1.520 1.00 90.88 72 VAL A N 1
ATOM 563 C CA . VAL A 1 72 ? 5.423 -5.436 -1.343 1.00 90.88 72 VAL A CA 1
ATOM 564 C C . VAL A 1 72 ? 4.105 -4.895 -0.812 1.00 90.88 72 VAL A C 1
ATOM 566 O O . VAL A 1 72 ? 4.101 -4.215 0.209 1.00 90.88 72 VAL A O 1
ATOM 569 N N . TYR A 1 73 ? 2.978 -5.286 -1.413 1.00 91.50 73 TYR A N 1
ATOM 570 C CA . TYR A 1 73 ? 1.657 -4.886 -0.927 1.00 91.50 73 TYR A CA 1
ATOM 571 C C . TYR A 1 73 ? 1.422 -5.288 0.537 1.00 91.50 73 TYR A C 1
ATOM 573 O O . TYR A 1 73 ? 1.025 -4.466 1.360 1.00 91.50 73 TYR A O 1
ATOM 581 N N . SER A 1 74 ? 1.732 -6.537 0.895 1.00 91.50 74 SER A N 1
ATOM 582 C CA . SER A 1 74 ? 1.571 -7.026 2.271 1.00 91.50 74 SER A CA 1
ATOM 583 C C . SER A 1 74 ? 2.468 -6.268 3.253 1.00 91.50 74 SER A C 1
ATOM 585 O O . SER A 1 74 ? 2.053 -5.975 4.374 1.00 91.50 74 SER A O 1
ATOM 587 N N . ALA A 1 75 ? 3.698 -5.937 2.851 1.00 92.56 75 ALA A N 1
ATOM 588 C CA . ALA A 1 75 ? 4.621 -5.163 3.672 1.00 92.56 75 ALA A CA 1
ATOM 589 C C . ALA A 1 75 ? 4.157 -3.710 3.856 1.00 92.56 75 ALA A C 1
ATOM 591 O O . ALA A 1 75 ? 4.236 -3.203 4.979 1.00 92.56 75 ALA A O 1
ATOM 592 N N . MET A 1 76 ? 3.629 -3.080 2.799 1.00 94.62 76 MET A N 1
ATOM 593 C CA . MET A 1 76 ? 3.013 -1.751 2.853 1.00 94.62 76 MET A CA 1
ATOM 594 C C . MET A 1 76 ? 1.832 -1.727 3.818 1.00 94.62 76 MET A C 1
ATOM 596 O O . MET A 1 76 ? 1.845 -0.942 4.760 1.00 94.62 76 MET A O 1
ATOM 600 N N . ALA A 1 77 ? 0.859 -2.626 3.648 1.00 93.88 77 ALA A N 1
ATOM 601 C CA . ALA A 1 77 ? -0.334 -2.676 4.492 1.00 93.88 77 ALA A CA 1
ATOM 602 C C . ALA A 1 77 ? 0.015 -2.916 5.973 1.00 93.88 77 ALA A C 1
ATOM 604 O O . ALA A 1 77 ? -0.530 -2.267 6.866 1.00 93.88 77 ALA A O 1
ATOM 605 N N . ARG A 1 78 ? 0.983 -3.799 6.260 1.00 93.75 78 ARG A N 1
ATOM 606 C CA . ARG A 1 78 ? 1.479 -3.999 7.633 1.00 93.75 78 ARG A CA 1
ATOM 607 C C . ARG A 1 78 ? 2.126 -2.738 8.196 1.00 93.75 78 ARG A C 1
ATOM 609 O O . ARG A 1 78 ? 1.864 -2.384 9.340 1.00 93.75 78 ARG A O 1
ATOM 616 N N . TRP A 1 79 ? 2.967 -2.066 7.409 1.00 95.19 79 TRP A N 1
ATOM 617 C CA . TRP A 1 79 ? 3.635 -0.844 7.850 1.00 95.19 79 TRP A CA 1
ATOM 618 C C . TRP A 1 79 ? 2.645 0.298 8.089 1.00 95.19 79 TRP A C 1
ATOM 620 O O . TRP A 1 79 ? 2.725 0.957 9.123 1.00 95.19 79 TRP A O 1
ATOM 630 N N . ALA A 1 80 ? 1.661 0.455 7.202 1.00 94.56 80 ALA A N 1
ATOM 631 C CA . ALA A 1 80 ? 0.532 1.360 7.372 1.00 94.56 80 ALA A CA 1
ATOM 632 C C . ALA A 1 80 ? -0.198 1.111 8.702 1.00 94.56 80 ALA A C 1
ATOM 634 O O . ALA A 1 80 ? -0.444 2.051 9.455 1.00 94.56 80 ALA A O 1
ATOM 635 N N . GLY A 1 81 ? -0.457 -0.156 9.043 1.00 93.25 81 GLY A N 1
ATOM 636 C CA . GLY A 1 81 ? -1.032 -0.533 10.335 1.00 93.25 81 GLY A CA 1
ATOM 637 C C . GLY A 1 81 ? -0.164 -0.161 11.530 1.00 93.25 81 GLY A C 1
ATOM 638 O O . GLY A 1 81 ? -0.667 0.413 12.491 1.00 93.25 81 GLY A O 1
ATOM 639 N N . THR A 1 82 ? 1.143 -0.425 11.470 1.00 93.12 82 THR A N 1
ATOM 640 C CA . THR A 1 82 ? 2.074 0.002 12.525 1.00 93.12 82 THR A CA 1
ATOM 641 C C . THR A 1 82 ? 2.038 1.517 12.713 1.00 93.12 82 THR A C 1
ATOM 643 O O . THR A 1 82 ? 1.968 1.982 13.845 1.00 93.12 82 THR A O 1
ATOM 646 N N . ILE A 1 83 ? 2.040 2.290 11.623 1.00 93.12 83 ILE A N 1
ATOM 647 C CA . ILE A 1 83 ? 1.968 3.753 11.680 1.00 93.12 83 ILE A CA 1
ATOM 648 C C . ILE A 1 83 ? 0.648 4.190 12.315 1.00 93.12 83 ILE A C 1
ATOM 650 O O . ILE A 1 83 ? 0.662 4.984 13.252 1.00 93.12 83 ILE A O 1
ATOM 654 N N . LEU A 1 84 ? -0.487 3.666 11.851 1.00 91.50 84 LEU A N 1
ATOM 655 C CA . LEU A 1 84 ? -1.809 4.062 12.340 1.00 91.50 84 LEU A CA 1
ATOM 656 C C . LEU A 1 84 ? -2.068 3.643 13.796 1.00 91.50 84 LEU A C 1
ATOM 658 O O . LEU A 1 84 ? -2.758 4.367 14.510 1.00 91.50 84 LEU A O 1
ATOM 662 N N . ASN A 1 85 ? -1.432 2.575 14.277 1.00 87.31 85 ASN A N 1
ATOM 663 C CA . ASN A 1 85 ? -1.606 2.078 15.644 1.00 87.31 85 ASN A CA 1
ATOM 664 C C . ASN A 1 85 ? -0.540 2.570 16.644 1.00 87.31 85 ASN A C 1
ATOM 666 O O . ASN A 1 85 ? -0.731 2.404 17.843 1.00 87.31 85 ASN A O 1
ATOM 670 N N . SER A 1 86 ? 0.555 3.206 16.206 1.00 82.00 86 SER A N 1
ATOM 671 C CA . SER A 1 86 ? 1.682 3.604 17.078 1.00 82.00 86 SER A CA 1
ATOM 672 C C . SER A 1 86 ? 1.429 4.780 18.041 1.00 82.00 86 SER A C 1
ATOM 674 O O . SER A 1 86 ? 2.375 5.277 18.646 1.00 82.00 86 SER A O 1
ATOM 676 N N . ARG A 1 87 ? 0.185 5.257 18.189 1.00 59.31 87 ARG A N 1
ATOM 677 C CA . ARG A 1 87 ? -0.187 6.361 19.101 1.00 59.31 87 ARG A CA 1
ATOM 678 C C . ARG A 1 87 ? -1.526 6.133 19.823 1.00 59.31 87 ARG A C 1
ATOM 680 O O . ARG A 1 87 ? -2.314 7.067 19.951 1.00 59.31 87 ARG A O 1
ATOM 687 N N . ARG A 1 88 ? -1.802 4.902 20.251 1.00 48.50 88 ARG A N 1
ATOM 688 C CA . ARG A 1 88 ? -2.777 4.675 21.328 1.00 48.50 88 ARG A CA 1
ATOM 689 C C . ARG A 1 88 ? -2.069 4.647 22.668 1.00 48.50 88 ARG A C 1
ATOM 691 O O . ARG A 1 88 ? -0.940 4.113 22.693 1.00 48.50 88 ARG A O 1
#

Radius of gyration: 12.63 Å; chains: 1; bounding box: 30×25×39 Å

Foldseek 3Di:
DDKDWFADPVGDIWIWDWDDADLVQQKTWIDTVVQQKIAIWHCDPNATDTDDVRIDGNDPVDDGNPDDDPRRVVVVSVVSSCVSPVPD

pLDDT: mean 89.7, std 8.53, range [48.5, 97.25]

Sequence (88 aa):
MAQKIVRRSGGQEVTLLLQSVDRQKQQVTIDVVEYNARFTFSNVTGKIALIDNGRQVINEEQPTTTHVSRSVYSAMARWAGTILNSRR

Organism: NCBI:txid1974525